Protein AF-A0A1H4QYL1-F1 (afdb_monomer_lite)

Foldseek 3Di:
DDPDPDPDQWAWDDDPAQWIWIGNNVDIDTDGPVQLVVQLVVLCCCLDPVNVVVCVPPPQWDWDAGDVNPDIDIDGPVRSVVVNVNSVVVVPPDPDD

Secondary structure (DSSP, 8-state):
----------EEEEETTTEEEEE-SS-EEEEEHHHHHHHHHHHHHHTSHHHHHHHHHTTSEEEEEETTTTEEEEEE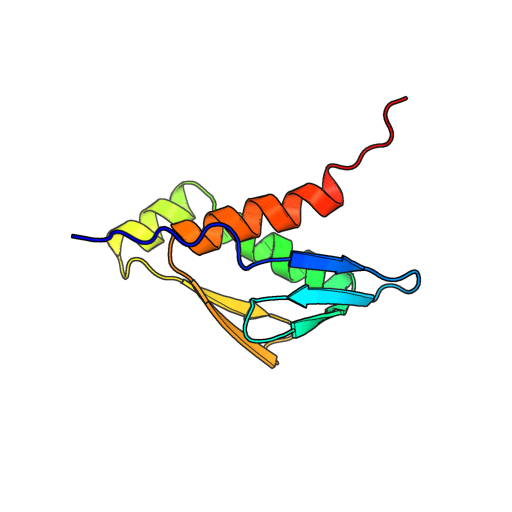HHHHHHHHHHHHHHH------

pLDDT: mean 83.38, std 17.35, range [29.06, 94.88]

Structure (mmCIF, N/CA/C/O backbone):
data_AF-A0A1H4QYL1-F1
#
_entry.id   AF-A0A1H4QYL1-F1
#
loop_
_atom_site.group_PDB
_atom_site.id
_atom_site.type_symbol
_atom_site.label_atom_id
_atom_site.label_alt_id
_atom_site.label_comp_id
_atom_site.label_asym_id
_atom_site.label_entity_id
_atom_site.label_seq_id
_atom_site.pdbx_PDB_ins_code
_atom_site.Cartn_x
_atom_site.Cartn_y
_atom_site.Cartn_z
_atom_site.occupancy
_atom_site.B_iso_or_equiv
_atom_site.auth_seq_id
_atom_site.auth_comp_id
_atom_site.auth_asym_id
_atom_site.auth_atom_id
_atom_site.pdbx_PDB_model_num
ATOM 1 N N . MET A 1 1 ? -14.274 -27.000 14.487 1.00 35.19 1 MET A N 1
ATOM 2 C CA . MET A 1 1 ? -14.153 -25.590 14.066 1.00 35.19 1 MET A CA 1
ATOM 3 C C . MET A 1 1 ? -12.717 -25.386 13.639 1.00 35.19 1 MET A C 1
ATOM 5 O O . MET A 1 1 ? -11.856 -25.235 14.492 1.00 35.19 1 MET A O 1
ATOM 9 N N . GLU A 1 2 ? -12.443 -25.490 12.345 1.00 31.25 2 GLU A N 1
ATOM 10 C CA . GLU A 1 2 ? -11.119 -25.174 11.813 1.00 31.25 2 GLU A CA 1
ATOM 11 C C . GLU A 1 2 ? -11.142 -23.709 11.396 1.00 31.25 2 GLU A C 1
ATOM 13 O O . GLU A 1 2 ? -11.706 -23.342 10.369 1.00 31.25 2 GLU A O 1
ATOM 18 N N . VAL A 1 3 ? -10.592 -22.850 12.250 1.00 41.72 3 VAL A N 1
ATOM 19 C CA . VAL A 1 3 ? -10.296 -21.471 11.869 1.00 41.72 3 VAL A CA 1
ATOM 20 C C . VAL A 1 3 ? -8.949 -21.514 11.156 1.00 41.72 3 VAL A C 1
ATOM 22 O O . VAL A 1 3 ? -7.895 -21.447 11.783 1.00 41.72 3 VAL A O 1
ATOM 25 N N . CYS A 1 4 ? -8.977 -21.697 9.836 1.00 29.06 4 CYS A N 1
ATOM 26 C CA . CYS A 1 4 ? -7.794 -21.525 9.001 1.00 29.06 4 CYS A CA 1
ATOM 27 C C . CYS A 1 4 ? -7.484 -20.031 8.878 1.00 29.06 4 CYS A C 1
ATOM 29 O O . CYS A 1 4 ? -8.076 -19.332 8.060 1.00 29.06 4 CYS A O 1
ATOM 31 N N . THR A 1 5 ? -6.533 -19.533 9.665 1.00 41.31 5 THR A N 1
ATOM 32 C CA . THR A 1 5 ? -5.922 -18.222 9.427 1.00 41.31 5 THR A CA 1
ATOM 33 C C . THR A 1 5 ? -4.818 -18.379 8.381 1.00 41.31 5 THR A C 1
ATOM 35 O O . THR A 1 5 ? -3.678 -18.731 8.684 1.00 41.31 5 THR A O 1
ATOM 38 N N . GLN A 1 6 ? -5.155 -18.160 7.109 1.00 41.09 6 GLN A N 1
ATOM 39 C CA . GLN A 1 6 ? -4.135 -18.034 6.068 1.00 41.09 6 GLN A CA 1
ATOM 40 C C . GLN A 1 6 ? -3.407 -16.697 6.247 1.00 41.09 6 GLN A C 1
ATOM 42 O O . GLN A 1 6 ? -3.986 -15.628 6.084 1.00 41.09 6 GLN A O 1
ATOM 47 N N . LYS A 1 7 ? -2.133 -16.776 6.639 1.00 50.84 7 LYS A N 1
ATOM 48 C CA . LYS A 1 7 ? -1.247 -15.635 6.888 1.00 50.84 7 LYS A CA 1
ATOM 49 C C . LYS A 1 7 ? -0.450 -15.300 5.614 1.00 50.84 7 LYS A C 1
ATOM 51 O O . LYS A 1 7 ? 0.310 -16.142 5.146 1.00 50.84 7 LYS A O 1
ATOM 56 N N . HIS A 1 8 ? -0.584 -14.056 5.151 1.00 60.00 8 HIS A N 1
ATOM 57 C CA . HIS A 1 8 ? 0.220 -13.321 4.156 1.00 60.00 8 HIS A CA 1
ATOM 58 C C . HIS A 1 8 ? 0.144 -13.769 2.690 1.00 60.00 8 HIS A C 1
ATOM 60 O O . HIS A 1 8 ? 0.949 -14.570 2.210 1.00 60.00 8 HIS A O 1
ATOM 66 N N . GLN A 1 9 ? -0.786 -13.165 1.943 1.00 73.50 9 GLN A N 1
ATOM 67 C CA . GLN A 1 9 ? -0.934 -13.370 0.496 1.00 73.50 9 GLN A CA 1
ATOM 68 C C . GLN A 1 9 ? -0.272 -12.259 -0.341 1.00 73.50 9 GLN A C 1
ATOM 70 O O . GLN A 1 9 ? -0.042 -12.442 -1.542 1.00 73.50 9 GLN A O 1
ATOM 75 N N . TYR A 1 10 ? 0.059 -11.120 0.279 1.00 86.81 10 TYR A N 1
ATOM 76 C CA . TYR A 1 10 ? 0.589 -9.951 -0.415 1.00 86.81 10 TYR A CA 1
ATOM 77 C C . TYR A 1 10 ? 2.112 -9.944 -0.471 1.00 86.81 10 TYR A C 1
ATOM 79 O O . TYR A 1 10 ? 2.808 -10.139 0.522 1.00 86.81 10 TYR A O 1
ATOM 87 N N . ARG A 1 11 ? 2.652 -9.717 -1.669 1.00 88.88 11 ARG A N 1
ATOM 88 C CA . ARG A 1 11 ? 4.095 -9.572 -1.890 1.00 88.88 11 ARG A CA 1
ATOM 89 C C . ARG A 1 11 ? 4.345 -8.405 -2.816 1.00 88.88 11 ARG A C 1
ATOM 91 O O . ARG A 1 11 ? 3.631 -8.242 -3.800 1.00 88.88 11 ARG A O 1
ATOM 98 N N . LEU A 1 12 ? 5.399 -7.646 -2.554 1.00 88.88 12 LEU A N 1
ATOM 99 C CA . LEU A 1 12 ? 5.860 -6.620 -3.474 1.00 88.88 12 LEU A CA 1
ATOM 100 C C . LEU A 1 12 ? 7.287 -6.930 -3.909 1.00 88.88 12 LEU A C 1
ATOM 102 O O . LEU A 1 12 ? 8.180 -7.096 -3.083 1.00 88.88 12 LEU A O 1
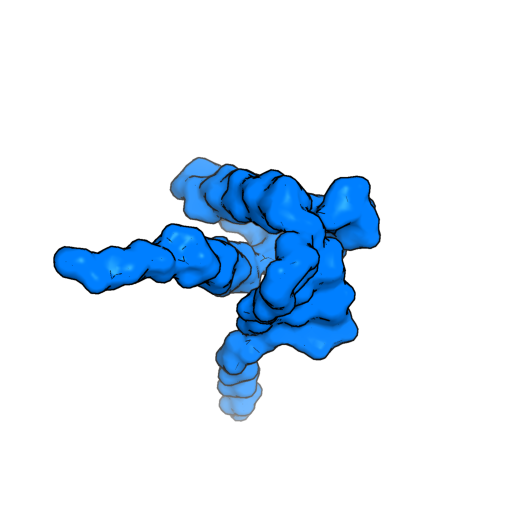ATOM 106 N N . SER A 1 13 ? 7.479 -7.068 -5.216 1.00 89.38 13 SER A N 1
ATOM 107 C CA . SER A 1 13 ? 8.781 -7.320 -5.826 1.00 89.38 13 SER A CA 1
ATOM 108 C C . SER A 1 13 ? 9.168 -6.162 -6.740 1.00 89.38 13 SER A C 1
ATOM 110 O O . SER A 1 13 ? 8.315 -5.416 -7.221 1.00 89.38 13 SER A O 1
ATOM 112 N N . TYR A 1 14 ? 10.465 -5.972 -6.960 1.00 85.56 14 TYR A N 1
ATOM 113 C CA . TYR A 1 14 ? 10.974 -4.945 -7.862 1.00 85.56 14 TYR A CA 1
ATOM 114 C C . TYR A 1 14 ? 12.137 -5.498 -8.685 1.00 85.56 14 TYR A C 1
ATOM 116 O O . TYR A 1 14 ? 12.918 -6.323 -8.213 1.00 85.56 14 TYR A O 1
ATOM 124 N N . SER A 1 15 ? 12.255 -5.044 -9.932 1.00 78.50 15 SER A N 1
ATOM 125 C CA . SER A 1 15 ? 13.397 -5.353 -10.802 1.00 78.50 15 SER A CA 1
ATOM 126 C C . SER A 1 15 ? 14.244 -4.102 -11.054 1.00 78.50 15 SER A C 1
ATOM 128 O O . SER A 1 15 ? 13.807 -2.983 -10.787 1.00 78.50 15 SER A O 1
ATOM 130 N N . LYS A 1 16 ? 15.462 -4.269 -11.595 1.00 67.75 16 LYS A N 1
ATOM 131 C CA . LYS A 1 16 ? 16.482 -3.209 -11.785 1.00 67.75 16 LYS A CA 1
ATOM 132 C C . LYS A 1 16 ? 16.058 -2.011 -12.674 1.00 67.75 16 LYS A C 1
ATOM 134 O O . LYS A 1 16 ? 16.894 -1.162 -12.965 1.00 67.75 16 LYS A O 1
ATOM 139 N N . ARG A 1 17 ? 14.799 -1.917 -13.125 1.00 63.09 17 ARG A N 1
ATOM 140 C CA . ARG A 1 17 ? 14.276 -0.845 -13.996 1.00 63.09 17 ARG A CA 1
ATOM 141 C C . ARG A 1 17 ? 12.883 -0.347 -13.585 1.00 63.09 17 ARG A C 1
ATOM 143 O O . ARG A 1 17 ? 11.934 -0.562 -14.330 1.00 63.09 17 ARG A O 1
ATOM 150 N N . ASN A 1 18 ? 12.756 0.331 -12.439 1.00 67.69 18 ASN A N 1
ATOM 151 C CA . ASN A 1 18 ? 11.542 1.075 -12.027 1.00 67.69 18 ASN A CA 1
ATOM 152 C C . ASN A 1 18 ? 10.211 0.308 -12.169 1.00 67.69 18 ASN A C 1
ATOM 154 O O . ASN A 1 18 ? 9.150 0.916 -12.318 1.00 67.69 18 ASN A O 1
ATOM 158 N N . ALA A 1 19 ? 10.284 -1.019 -12.142 1.00 82.62 19 ALA A N 1
ATOM 159 C CA . ALA A 1 19 ? 9.171 -1.914 -12.374 1.00 82.62 19 ALA A CA 1
ATOM 160 C C . ALA A 1 19 ? 8.917 -2.651 -11.070 1.00 82.62 19 ALA A C 1
ATOM 162 O O . ALA A 1 19 ? 9.722 -3.492 -10.653 1.00 82.62 19 ALA A O 1
ATOM 163 N N . TYR A 1 20 ? 7.816 -2.272 -10.435 1.00 91.88 20 TYR A N 1
ATOM 164 C CA . TYR A 1 20 ? 7.338 -2.823 -9.181 1.00 91.88 20 TYR A CA 1
ATOM 165 C C . TYR A 1 20 ? 6.147 -3.724 -9.474 1.00 91.88 20 TYR A C 1
ATOM 167 O O . TYR A 1 20 ? 5.302 -3.402 -10.306 1.00 91.88 20 TYR A O 1
ATOM 175 N N . GLN A 1 21 ? 6.079 -4.861 -8.798 1.00 92.62 21 GLN A N 1
ATOM 176 C CA . GLN A 1 21 ? 5.010 -5.831 -8.971 1.00 92.62 21 GLN A CA 1
ATOM 177 C C . GLN A 1 21 ? 4.359 -6.069 -7.619 1.00 92.62 21 GLN A C 1
ATOM 179 O O . GLN A 1 21 ? 4.984 -6.612 -6.709 1.00 92.62 21 GLN A O 1
ATOM 184 N N . LEU A 1 22 ? 3.105 -5.642 -7.491 1.00 92.25 22 LEU A N 1
ATOM 185 C CA . LEU A 1 22 ? 2.270 -5.943 -6.339 1.00 92.25 22 LEU A CA 1
ATOM 186 C C . LEU A 1 22 ? 1.508 -7.237 -6.624 1.00 92.25 22 LEU A C 1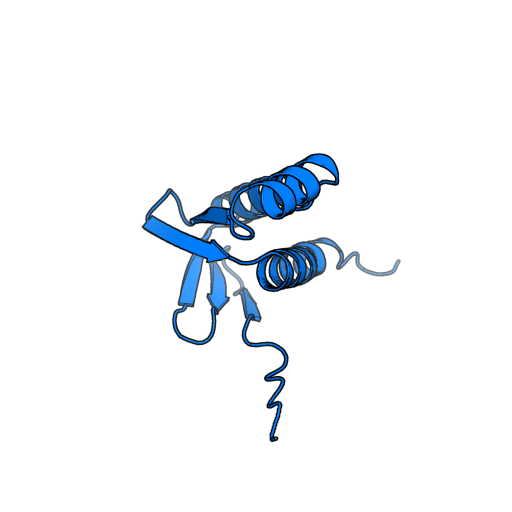
ATOM 188 O O . LEU A 1 22 ? 0.609 -7.275 -7.464 1.00 92.25 22 LEU A O 1
ATOM 192 N N . HIS A 1 23 ? 1.885 -8.300 -5.934 1.00 92.06 23 HIS A N 1
ATOM 193 C CA . HIS A 1 23 ? 1.227 -9.593 -5.990 1.00 92.06 23 HIS A CA 1
ATOM 194 C C . HIS A 1 23 ? 0.150 -9.646 -4.906 1.00 92.06 23 HIS A C 1
ATOM 196 O O . HIS A 1 23 ? 0.458 -9.569 -3.722 1.00 92.06 23 HIS A O 1
ATOM 202 N N . LEU A 1 24 ? -1.104 -9.801 -5.324 1.00 86.56 24 LEU A N 1
ATOM 203 C CA . LEU A 1 24 ? -2.298 -9.889 -4.476 1.00 86.56 24 LEU A CA 1
ATOM 204 C C . LEU A 1 24 ? -2.740 -11.345 -4.231 1.00 86.56 24 LEU A C 1
ATOM 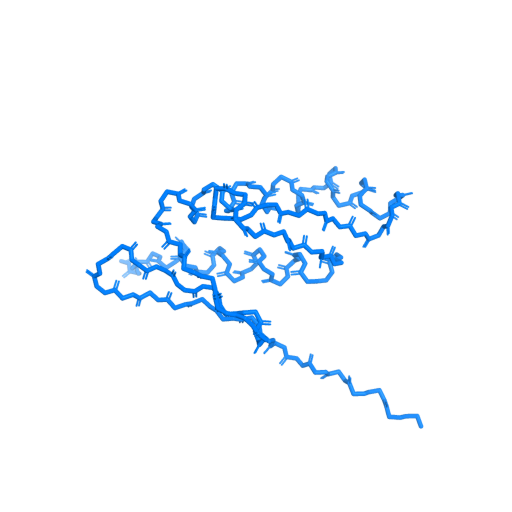206 O O . LEU A 1 24 ? -3.905 -11.619 -3.951 1.00 86.56 24 LEU A O 1
ATOM 210 N N . GLY A 1 25 ? -1.849 -12.309 -4.475 1.00 83.38 25 GLY A N 1
ATOM 211 C CA . GLY A 1 25 ? -2.151 -13.742 -4.465 1.00 83.38 25 GLY A CA 1
ATOM 212 C C . GLY A 1 25 ? -2.855 -14.262 -5.718 1.00 83.38 25 GLY A C 1
ATOM 213 O O . GLY A 1 25 ? -2.385 -15.210 -6.335 1.00 83.38 25 GLY A O 1
ATOM 214 N N . HIS A 1 26 ? -3.955 -13.627 -6.119 1.00 82.50 26 HIS A N 1
ATOM 215 C CA . HIS A 1 26 ? -4.753 -14.014 -7.292 1.00 82.50 26 HIS A CA 1
ATOM 216 C C . HIS A 1 26 ? -4.421 -13.189 -8.546 1.00 82.50 26 HIS A C 1
ATOM 218 O O . HIS A 1 26 ? -4.762 -13.569 -9.665 1.00 82.50 26 HIS A O 1
ATOM 224 N N . LYS A 1 27 ? -3.766 -12.038 -8.368 1.00 87.19 27 LYS A N 1
ATOM 225 C CA . LYS A 1 27 ? -3.429 -11.098 -9.439 1.00 87.19 27 LYS A CA 1
ATOM 226 C C . LYS A 1 27 ? -2.095 -10.427 -9.158 1.00 87.19 27 LYS A C 1
ATOM 228 O O . LYS A 1 27 ? -1.753 -10.174 -8.009 1.00 87.19 27 LYS A O 1
ATOM 233 N N . THR A 1 28 ? -1.357 -10.107 -10.215 1.00 90.88 28 THR A N 1
ATOM 234 C CA . THR A 1 28 ? -0.161 -9.264 -10.128 1.00 90.88 28 THR A CA 1
ATOM 235 C C . THR A 1 28 ? -0.425 -7.938 -10.828 1.00 90.88 28 THR A C 1
ATOM 237 O O . THR A 1 28 ? -0.866 -7.922 -11.976 1.00 90.88 28 THR A O 1
ATOM 240 N N . ILE A 1 29 ? -0.160 -6.833 -10.136 1.00 92.19 29 ILE A N 1
ATOM 241 C CA . ILE A 1 29 ? -0.291 -5.469 -10.646 1.00 92.19 29 ILE A CA 1
ATOM 242 C C . ILE A 1 29 ? 1.104 -4.912 -10.913 1.00 92.19 29 ILE A C 1
ATOM 244 O O . ILE A 1 29 ? 1.938 -4.868 -10.010 1.00 92.19 29 ILE A O 1
ATOM 248 N N . GLN A 1 30 ? 1.342 -4.466 -12.145 1.00 92.75 30 GLN A N 1
ATOM 249 C CA . GLN A 1 30 ? 2.559 -3.740 -12.499 1.00 92.75 30 GLN A CA 1
ATOM 250 C C . GLN A 1 30 ? 2.401 -2.269 -12.111 1.00 92.75 30 GLN A C 1
ATOM 252 O O . GLN A 1 30 ? 1.384 -1.647 -12.414 1.00 92.75 30 GLN A O 1
ATOM 257 N N . LEU A 1 31 ? 3.414 -1.723 -11.449 1.00 91.69 31 LEU A N 1
ATOM 258 C CA . LEU A 1 31 ? 3.471 -0.346 -10.988 1.00 91.69 31 LEU A CA 1
ATOM 259 C C . LEU A 1 31 ? 4.777 0.294 -11.446 1.00 91.69 31 LEU A C 1
ATOM 261 O O . LEU A 1 31 ? 5.863 -0.268 -11.283 1.00 91.69 31 LEU A O 1
ATOM 265 N N . THR A 1 32 ? 4.674 1.512 -11.966 1.00 92.19 32 THR A N 1
ATOM 266 C CA . THR A 1 32 ? 5.817 2.423 -12.036 1.00 92.19 32 THR A CA 1
ATOM 267 C C . THR A 1 32 ? 6.138 2.961 -10.642 1.00 92.19 32 THR A C 1
ATOM 269 O O . THR A 1 32 ? 5.304 2.914 -9.734 1.00 92.19 32 THR A O 1
ATOM 272 N N . PHE A 1 33 ? 7.329 3.535 -10.464 1.00 89.75 33 PHE A N 1
ATOM 273 C CA . PHE A 1 33 ? 7.694 4.173 -9.195 1.00 89.75 33 PHE A CA 1
ATOM 274 C C . PHE A 1 33 ? 6.694 5.262 -8.771 1.00 89.75 33 PHE A C 1
ATOM 276 O O . PHE A 1 33 ? 6.250 5.285 -7.626 1.00 89.75 33 PHE A O 1
ATOM 283 N N . CYS A 1 34 ? 6.271 6.127 -9.699 1.00 91.94 34 CYS A N 1
ATOM 284 C CA . CYS A 1 34 ? 5.299 7.185 -9.409 1.00 91.94 34 CYS A CA 1
ATOM 285 C C . CYS A 1 34 ? 3.934 6.616 -9.002 1.00 91.94 34 CYS A C 1
ATOM 287 O O . CYS A 1 34 ? 3.314 7.116 -8.065 1.00 91.94 34 CYS A O 1
ATOM 289 N N . GLN A 1 35 ? 3.479 5.549 -9.666 1.00 93.44 35 GLN A N 1
ATOM 290 C CA . GLN A 1 35 ? 2.237 4.867 -9.300 1.00 93.44 35 GLN A CA 1
ATOM 291 C C . GLN A 1 35 ? 2.342 4.207 -7.921 1.00 93.44 35 GLN A C 1
ATOM 293 O O . GLN A 1 35 ? 1.383 4.261 -7.154 1.00 93.44 35 GLN A O 1
ATOM 298 N N . LEU A 1 36 ? 3.500 3.635 -7.576 1.00 92.94 36 LEU A N 1
ATOM 299 C CA . LEU A 1 36 ? 3.761 3.096 -6.242 1.00 92.94 36 LEU A CA 1
ATOM 300 C C . LEU A 1 36 ? 3.737 4.199 -5.174 1.00 92.94 36 LEU A C 1
ATOM 302 O O . LEU A 1 36 ? 3.119 4.016 -4.129 1.00 92.94 36 LEU A O 1
ATOM 306 N N . LEU A 1 37 ? 4.350 5.357 -5.434 1.00 93.19 37 LEU A N 1
ATOM 307 C CA . LEU A 1 37 ? 4.309 6.505 -4.522 1.00 93.19 37 LEU A CA 1
ATOM 308 C C . LEU A 1 37 ? 2.883 7.037 -4.329 1.00 93.19 37 LEU A C 1
ATOM 310 O O . LEU A 1 37 ? 2.467 7.298 -3.200 1.00 93.19 37 LEU A O 1
ATOM 314 N N . ALA A 1 38 ? 2.118 7.166 -5.415 1.00 94.12 38 ALA A N 1
ATOM 315 C CA . ALA A 1 38 ? 0.717 7.569 -5.350 1.00 94.12 38 ALA A CA 1
ATOM 316 C C . ALA A 1 38 ? -0.123 6.551 -4.564 1.00 94.12 38 ALA A C 1
ATOM 318 O O . ALA A 1 38 ? -0.966 6.937 -3.756 1.00 94.12 38 ALA A O 1
ATOM 319 N N . PHE A 1 39 ? 0.132 5.256 -4.762 1.00 94.38 39 PHE A N 1
ATOM 320 C CA . PHE A 1 39 ? -0.524 4.190 -4.013 1.00 94.38 39 PHE A CA 1
ATOM 321 C C . PHE A 1 39 ? -0.175 4.245 -2.521 1.00 94.38 39 PHE A C 1
ATOM 323 O O . PHE A 1 39 ? -1.081 4.240 -1.692 1.00 94.38 39 PHE A O 1
ATOM 330 N N . ARG A 1 40 ? 1.108 4.420 -2.174 1.00 94.06 40 ARG A N 1
ATOM 331 C CA . ARG A 1 40 ? 1.565 4.626 -0.791 1.00 94.06 40 ARG A CA 1
ATOM 332 C C . ARG A 1 40 ? 0.842 5.787 -0.118 1.00 94.06 40 ARG A C 1
ATOM 334 O O . ARG A 1 40 ? 0.410 5.645 1.019 1.00 94.06 40 ARG A O 1
ATOM 341 N N . LYS A 1 41 ? 0.700 6.923 -0.809 1.00 94.88 41 LYS A N 1
ATOM 342 C CA . LYS A 1 41 ? -0.006 8.093 -0.272 1.00 94.88 41 LYS A CA 1
ATOM 343 C C . LYS A 1 41 ? -1.461 7.760 0.082 1.00 94.88 41 LYS A C 1
ATOM 345 O O . LYS A 1 41 ? -1.873 8.041 1.199 1.00 94.88 41 LYS A O 1
ATOM 350 N N . LYS A 1 42 ? -2.197 7.101 -0.820 1.00 94.69 42 LYS A N 1
ATOM 351 C CA . LYS A 1 42 ? -3.592 6.692 -0.565 1.00 94.69 42 LYS A CA 1
ATOM 352 C C . LYS A 1 42 ? -3.710 5.726 0.611 1.00 94.69 42 LYS A C 1
ATOM 354 O O . LYS A 1 42 ? -4.594 5.867 1.444 1.00 94.69 42 LYS A O 1
ATOM 359 N N . ILE A 1 43 ? -2.808 4.748 0.689 1.00 94.69 43 ILE A N 1
ATOM 360 C CA . ILE A 1 43 ? -2.797 3.782 1.792 1.00 94.69 43 ILE A CA 1
ATOM 361 C C . ILE A 1 43 ? -2.538 4.491 3.126 1.00 94.69 43 ILE A C 1
ATOM 363 O O . ILE A 1 43 ? -3.233 4.213 4.097 1.00 94.69 43 ILE A O 1
ATOM 367 N N . LEU A 1 44 ? -1.609 5.451 3.171 1.00 94.69 44 LEU A N 1
ATOM 368 C CA . LEU A 1 44 ? -1.344 6.265 4.364 1.00 94.69 44 LEU A CA 1
ATOM 369 C C . LEU A 1 44 ? -2.544 7.126 4.783 1.00 94.69 44 LEU A C 1
ATOM 371 O O . LEU A 1 44 ? -2.813 7.254 5.973 1.00 94.69 44 LEU A O 1
ATOM 375 N N . GLU A 1 45 ? -3.279 7.694 3.827 1.00 94.81 45 GLU A N 1
ATOM 376 C CA . GLU A 1 45 ? -4.497 8.465 4.109 1.00 94.81 45 GLU A CA 1
ATOM 377 C C . GLU A 1 45 ? -5.559 7.586 4.788 1.00 94.81 45 GLU A C 1
ATOM 379 O O . GLU A 1 45 ? -6.087 7.955 5.839 1.00 94.81 45 GLU A O 1
ATOM 384 N N . HIS A 1 46 ? -5.804 6.385 4.259 1.00 93.75 46 HIS A N 1
ATOM 385 C CA . HIS A 1 46 ? -6.789 5.453 4.815 1.00 93.75 46 HIS A CA 1
ATOM 386 C C . HIS A 1 46 ? -6.328 4.736 6.092 1.00 93.75 46 HIS A C 1
ATOM 388 O O . HIS A 1 46 ? -7.167 4.322 6.883 1.00 93.75 46 HIS A O 1
ATOM 394 N N . THR A 1 47 ? -5.018 4.606 6.319 1.00 94.38 47 THR A N 1
ATOM 395 C CA . THR A 1 47 ? -4.455 4.036 7.562 1.00 94.38 47 THR A CA 1
ATOM 396 C C . THR A 1 47 ? -4.183 5.075 8.648 1.00 94.38 47 THR A C 1
ATOM 398 O O . THR A 1 47 ? -3.719 4.724 9.732 1.00 94.38 47 THR A O 1
ATOM 401 N N . SER A 1 48 ? -4.478 6.351 8.390 1.00 94.56 48 SER A N 1
ATOM 402 C CA . SER A 1 48 ? -4.486 7.381 9.429 1.00 94.56 48 SER A CA 1
ATOM 403 C C . SER A 1 48 ? -5.562 7.088 10.479 1.00 94.56 48 SER A C 1
ATOM 405 O O . SER A 1 48 ? -6.536 6.397 10.191 1.00 94.56 48 SER A O 1
ATOM 407 N N . PHE A 1 49 ? -5.420 7.644 11.686 1.00 93.00 49 PHE A N 1
ATOM 408 C CA . PHE A 1 49 ? -6.402 7.451 12.761 1.00 93.00 49 PHE A CA 1
ATOM 409 C C . PHE A 1 49 ? -7.833 7.786 12.305 1.00 93.00 49 PHE A C 1
ATOM 411 O O . PHE A 1 49 ? -8.715 6.936 12.384 1.00 93.00 49 PHE A O 1
ATOM 418 N N . ASN A 1 50 ? -8.034 8.975 11.727 1.00 93.50 50 ASN A N 1
ATOM 419 C CA . ASN A 1 50 ? -9.339 9.394 11.209 1.00 93.50 50 ASN A CA 1
ATOM 420 C C . ASN A 1 50 ? -9.808 8.513 10.038 1.00 93.50 50 ASN A C 1
ATOM 422 O O . ASN A 1 50 ? -10.997 8.231 9.916 1.00 93.50 50 ASN A O 1
ATOM 426 N N . GLY A 1 51 ? -8.886 8.077 9.170 1.00 92.06 51 GLY A N 1
ATOM 427 C CA . GLY A 1 51 ? -9.202 7.190 8.049 1.00 92.06 51 GLY A CA 1
ATOM 428 C C . GLY A 1 51 ? -9.726 5.834 8.520 1.00 92.06 51 GLY A C 1
ATOM 429 O O . GLY A 1 51 ? -10.764 5.380 8.045 1.00 92.06 51 GLY A O 1
ATOM 430 N N . LEU A 1 52 ? -9.059 5.232 9.506 1.00 93.06 52 LEU A N 1
ATOM 431 C CA . LEU A 1 52 ? -9.475 3.970 10.113 1.00 93.06 52 LEU A CA 1
ATOM 432 C C . LEU A 1 52 ? -10.797 4.111 10.867 1.00 93.06 52 LEU A C 1
ATOM 434 O O . LEU A 1 52 ? -11.671 3.268 10.700 1.00 93.06 52 LEU A O 1
ATOM 438 N N . GLU A 1 53 ? -10.964 5.177 11.654 1.00 93.38 53 GLU A N 1
ATOM 439 C CA . GLU A 1 53 ? -12.216 5.458 12.363 1.00 93.38 53 GLU A CA 1
ATOM 440 C C . GLU A 1 53 ? -13.395 5.573 11.388 1.00 93.38 53 GLU A C 1
ATOM 442 O O . GLU A 1 53 ? -14.446 4.979 11.620 1.00 93.38 53 GLU A O 1
ATOM 447 N N . THR A 1 54 ? -13.202 6.263 10.261 1.00 92.50 54 THR A N 1
ATOM 448 C CA . THR A 1 54 ? -14.224 6.384 9.210 1.00 92.50 54 THR A CA 1
ATOM 449 C C . THR A 1 54 ? -14.576 5.014 8.628 1.00 92.50 54 THR A C 1
AT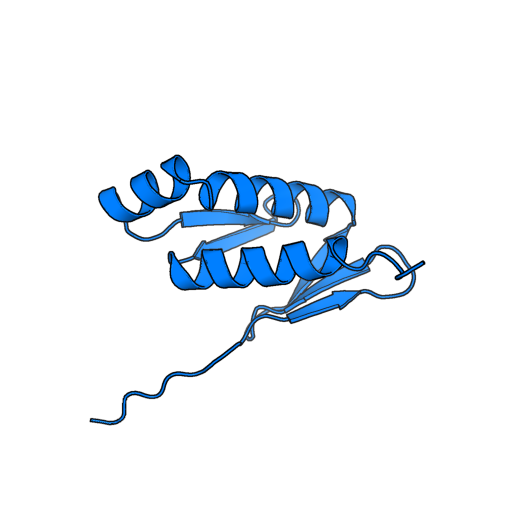OM 451 O O . THR A 1 54 ? -15.745 4.646 8.588 1.00 92.50 54 THR A O 1
ATOM 454 N N . ILE A 1 55 ? -13.573 4.213 8.250 1.00 91.88 55 ILE A N 1
ATOM 455 C CA . ILE A 1 55 ? -13.797 2.881 7.665 1.00 91.88 55 ILE A CA 1
ATOM 456 C C . ILE A 1 55 ? -14.546 1.966 8.640 1.00 91.88 55 ILE A C 1
ATOM 458 O O . ILE A 1 55 ? -15.468 1.271 8.228 1.00 91.88 55 ILE A O 1
ATOM 462 N N . ILE A 1 56 ? -14.163 1.959 9.919 1.00 90.44 56 ILE A N 1
ATOM 463 C CA . ILE A 1 56 ? -14.778 1.101 10.943 1.00 90.44 56 ILE A CA 1
ATOM 464 C C . ILE A 1 56 ? -16.231 1.514 11.219 1.00 90.44 56 ILE A C 1
ATOM 466 O O . ILE A 1 56 ? -17.083 0.652 11.428 1.00 90.44 56 ILE A O 1
ATOM 470 N N . ASN A 1 57 ? -16.521 2.817 11.221 1.00 90.75 57 ASN A N 1
ATOM 471 C CA . ASN A 1 57 ? -17.853 3.334 11.538 1.00 90.75 57 ASN A CA 1
ATOM 472 C C . ASN A 1 57 ? -18.834 3.300 10.356 1.00 90.75 57 ASN A C 1
ATOM 474 O O . ASN A 1 57 ? -20.042 3.331 10.585 1.00 90.75 57 ASN A O 1
ATOM 478 N N . GLU A 1 58 ? -18.338 3.262 9.120 1.00 89.94 58 GLU A N 1
ATOM 479 C CA . GLU A 1 58 ? -19.164 3.193 7.913 1.00 89.94 58 GLU A CA 1
ATOM 480 C C . GLU A 1 58 ? -19.346 1.736 7.460 1.00 89.94 58 GLU A C 1
ATOM 482 O O . GLU A 1 58 ? -20.192 1.007 7.977 1.00 89.94 58 GLU A O 1
ATOM 487 N N . ASP A 1 59 ? -18.537 1.301 6.495 1.00 82.38 59 ASP A N 1
ATOM 488 C CA . ASP A 1 59 ? -18.772 0.072 5.740 1.00 82.38 59 ASP A CA 1
ATOM 489 C C . ASP A 1 59 ? -17.792 -1.068 6.091 1.00 82.38 59 ASP A C 1
ATOM 491 O O . ASP A 1 59 ? -17.909 -2.175 5.573 1.00 82.38 59 ASP A O 1
ATOM 495 N N . ASN A 1 60 ? -16.826 -0.844 6.989 1.00 88.88 60 ASN A N 1
ATOM 496 C CA . ASN A 1 60 ? -15.734 -1.767 7.358 1.00 88.88 60 ASN A CA 1
ATOM 497 C C . ASN A 1 60 ? -14.783 -2.162 6.211 1.00 88.88 60 ASN A C 1
ATOM 499 O O . ASN A 1 60 ? -13.881 -2.986 6.397 1.00 88.88 60 ASN A O 1
ATOM 503 N N . PHE A 1 61 ? -14.939 -1.554 5.037 1.00 91.56 61 PHE A N 1
ATOM 504 C CA . PHE A 1 61 ? -14.067 -1.734 3.887 1.00 91.56 61 PHE A CA 1
ATOM 505 C C . PHE A 1 61 ? -13.753 -0.404 3.206 1.00 91.56 61 PHE A C 1
ATOM 507 O O . PHE A 1 61 ? -14.452 0.592 3.364 1.00 91.56 61 PHE A O 1
ATOM 514 N N . VAL A 1 62 ? -12.694 -0.402 2.404 1.00 93.25 62 VAL A N 1
ATOM 515 C CA . VAL A 1 62 ? -12.277 0.734 1.589 1.00 93.25 62 VAL A CA 1
ATOM 516 C C . VAL A 1 62 ? -12.025 0.306 0.151 1.00 93.25 62 VAL A C 1
ATOM 518 O O . VAL A 1 62 ? -11.510 -0.779 -0.128 1.00 93.25 62 VAL A O 1
ATOM 521 N N . LEU A 1 63 ? -12.373 1.196 -0.775 1.00 93.62 63 LEU A N 1
ATOM 522 C CA . LEU A 1 63 ? -12.110 1.047 -2.199 1.00 93.62 63 LEU A CA 1
ATOM 523 C C . LEU A 1 63 ? -10.895 1.884 -2.609 1.00 93.62 63 LEU A C 1
ATOM 525 O O . LEU A 1 63 ? -10.935 3.112 -2.564 1.00 93.62 63 LEU A O 1
ATOM 529 N N . ILE A 1 64 ? -9.819 1.233 -3.059 1.00 92.88 64 ILE A N 1
ATOM 530 C CA . ILE A 1 64 ? -8.576 1.914 -3.451 1.00 92.88 64 ILE A CA 1
ATOM 531 C C . ILE A 1 64 ? -8.248 1.660 -4.919 1.00 92.88 64 ILE A C 1
ATOM 533 O O . ILE A 1 64 ? -8.021 0.532 -5.356 1.00 92.88 64 ILE A O 1
ATOM 537 N N . PHE A 1 65 ? -8.159 2.749 -5.686 1.00 93.25 65 PHE A N 1
ATOM 538 C CA . PHE A 1 65 ? -7.692 2.710 -7.069 1.00 93.25 65 PHE A CA 1
ATOM 539 C C . PHE A 1 65 ? -6.165 2.682 -7.168 1.00 93.25 65 PHE A C 1
ATOM 541 O O . PHE A 1 65 ? -5.478 3.546 -6.608 1.00 93.25 65 PHE A O 1
ATOM 548 N N . VAL A 1 66 ? -5.655 1.772 -7.995 1.00 91.81 66 VAL A N 1
ATOM 549 C CA . VAL A 1 66 ? -4.229 1.482 -8.194 1.00 91.81 66 VAL A CA 1
ATOM 550 C C . VAL A 1 66 ? -3.874 1.542 -9.686 1.00 91.81 66 VAL A C 1
ATOM 552 O O . VAL A 1 66 ? -4.742 1.334 -10.536 1.00 91.81 66 VAL A O 1
ATOM 555 N N . ALA A 1 67 ? -2.607 1.849 -10.002 1.00 89.00 67 ALA A N 1
ATOM 556 C CA . ALA A 1 67 ? -2.071 1.943 -11.367 1.00 89.00 67 ALA A CA 1
ATOM 557 C C . ALA A 1 67 ? -2.933 2.836 -12.285 1.00 89.00 67 ALA A C 1
ATOM 559 O O . ALA A 1 67 ? -3.507 2.357 -13.256 1.00 89.00 67 ALA A O 1
ATOM 560 N N . ASP A 1 68 ? -3.087 4.119 -11.938 1.00 87.44 68 ASP A N 1
ATOM 561 C CA . ASP A 1 68 ? -3.884 5.099 -12.703 1.00 87.44 68 ASP A CA 1
ATOM 562 C C . ASP A 1 68 ? -5.353 4.700 -12.933 1.00 87.44 68 ASP A C 1
ATOM 564 O O . ASP A 1 68 ? -5.940 4.989 -13.971 1.00 87.44 68 ASP A O 1
ATOM 568 N N . ARG A 1 69 ? -5.969 4.074 -11.917 1.00 87.31 69 ARG A N 1
ATOM 569 C CA . ARG A 1 69 ? -7.358 3.564 -11.922 1.00 87.31 69 ARG A CA 1
ATOM 570 C C . ARG A 1 69 ? -7.587 2.335 -12.805 1.00 87.31 69 ARG A C 1
ATOM 572 O O . ARG A 1 69 ? -8.730 1.924 -12.965 1.00 87.31 69 ARG A O 1
ATOM 579 N N . ASN A 1 70 ? -6.530 1.686 -13.292 1.00 90.38 70 ASN A N 1
ATOM 580 C CA . ASN A 1 70 ? -6.657 0.416 -14.014 1.00 90.38 70 ASN A CA 1
ATOM 581 C C . ASN A 1 70 ? -7.092 -0.745 -13.109 1.00 90.38 70 ASN A C 1
ATOM 583 O O . ASN A 1 70 ? -7.580 -1.773 -13.588 1.00 90.38 70 ASN A O 1
ATOM 587 N N . HIS A 1 71 ? -6.896 -0.614 -11.796 1.00 91.69 71 HIS A N 1
ATOM 588 C CA . HIS A 1 71 ? -7.307 -1.613 -10.819 1.00 91.69 71 HIS A CA 1
ATOM 589 C C . HIS A 1 71 ? -8.028 -0.965 -9.641 1.00 91.69 71 HIS A C 1
ATOM 591 O O . HIS A 1 71 ? -7.646 0.115 -9.191 1.00 91.69 71 HIS A O 1
ATOM 597 N N . LEU A 1 72 ? -9.050 -1.657 -9.143 1.00 94.06 72 LEU A N 1
ATOM 598 C CA . LEU A 1 72 ? -9.817 -1.295 -7.960 1.00 94.06 72 LEU A CA 1
ATOM 599 C C . LEU A 1 72 ? -9.669 -2.420 -6.937 1.00 94.06 72 LEU A C 1
ATOM 601 O O . LEU A 1 72 ? -9.922 -3.579 -7.265 1.00 94.06 72 LEU A O 1
ATOM 605 N N . LEU A 1 73 ? -9.218 -2.075 -5.736 1.00 92.19 73 LEU A N 1
ATOM 606 C CA . LEU A 1 73 ? -9.078 -2.998 -4.616 1.00 92.19 73 LEU A CA 1
ATOM 607 C C . LEU A 1 73 ? -10.187 -2.727 -3.609 1.00 92.19 73 LEU A C 1
ATOM 609 O O . LEU A 1 73 ? -10.374 -1.577 -3.224 1.00 92.19 73 LEU A O 1
ATOM 613 N N . LEU A 1 74 ? -10.880 -3.780 -3.187 1.00 92.88 74 LEU A N 1
ATOM 614 C CA . LEU A 1 74 ? -11.764 -3.770 -2.028 1.00 92.88 74 LEU A CA 1
ATOM 615 C C . LEU A 1 74 ? -10.985 -4.373 -0.863 1.00 92.88 74 LEU A C 1
ATOM 617 O O . LEU A 1 74 ? -10.593 -5.536 -0.936 1.00 92.88 74 LEU A O 1
ATOM 621 N N . LEU A 1 75 ? -10.722 -3.573 0.163 1.00 92.00 75 LEU A N 1
ATOM 622 C CA . LEU A 1 75 ? -9.866 -3.950 1.283 1.00 92.00 75 LEU A CA 1
ATOM 623 C C . LEU A 1 75 ? -10.636 -3.789 2.585 1.00 92.00 75 LEU A C 1
ATOM 625 O O . LEU A 1 75 ? -11.204 -2.728 2.826 1.00 92.00 75 LEU A O 1
ATOM 629 N N . ASP A 1 76 ? -10.619 -4.811 3.432 1.00 92.00 76 ASP A N 1
ATOM 630 C CA . ASP A 1 76 ? -10.977 -4.626 4.837 1.00 92.00 76 ASP A CA 1
ATOM 631 C C . ASP A 1 76 ? -9.831 -3.939 5.603 1.00 92.00 76 ASP A C 1
ATOM 633 O O . ASP A 1 76 ? -8.727 -3.734 5.083 1.00 92.00 76 ASP A O 1
ATOM 637 N N . VAL A 1 77 ? -10.090 -3.590 6.862 1.00 91.69 77 VAL A N 1
ATOM 638 C CA . VAL A 1 77 ? -9.112 -2.926 7.734 1.00 91.69 77 VAL A CA 1
ATOM 639 C C . VAL A 1 77 ? -7.829 -3.749 7.904 1.00 91.69 77 VAL A C 1
ATOM 641 O O . VAL A 1 77 ? -6.736 -3.189 7.892 1.00 91.69 77 VAL A O 1
ATOM 644 N N . SER A 1 78 ? -7.931 -5.074 8.025 1.00 90.56 78 SER A N 1
ATOM 645 C CA . SER A 1 78 ? -6.762 -5.940 8.231 1.00 90.56 78 SER A CA 1
ATOM 646 C C . SER A 1 78 ? -5.879 -5.984 6.981 1.00 90.56 78 SER A C 1
ATOM 648 O O . SER A 1 78 ? -4.669 -5.781 7.070 1.00 90.56 78 SER A O 1
ATOM 650 N N . GLN A 1 79 ? -6.484 -6.158 5.805 1.00 91.44 79 GLN A N 1
ATOM 651 C CA . GLN A 1 79 ? -5.798 -6.143 4.513 1.00 91.44 79 GLN A CA 1
ATOM 652 C C . GLN A 1 79 ? -5.166 -4.781 4.211 1.00 91.44 79 GLN A C 1
ATOM 654 O O . GLN A 1 79 ? -4.078 -4.709 3.638 1.00 91.44 79 GLN A O 1
ATOM 659 N N . LEU A 1 80 ? -5.841 -3.694 4.591 1.00 92.94 80 LEU A N 1
ATOM 660 C CA . LEU A 1 80 ? -5.331 -2.337 4.444 1.00 92.94 80 LEU A CA 1
ATOM 661 C C . LEU A 1 80 ? -4.064 -2.116 5.286 1.00 92.94 80 LEU A C 1
ATOM 663 O O . LEU A 1 80 ? -3.088 -1.551 4.786 1.00 92.94 80 LEU A O 1
ATOM 667 N N . LEU A 1 81 ? -4.067 -2.571 6.543 1.00 93.06 81 LEU A N 1
ATOM 668 C CA . LEU A 1 81 ? -2.911 -2.473 7.436 1.00 93.06 81 LEU A CA 1
ATOM 669 C C . LEU A 1 81 ? -1.742 -3.335 6.944 1.00 93.06 81 LEU A C 1
ATOM 671 O O . LEU A 1 81 ? -0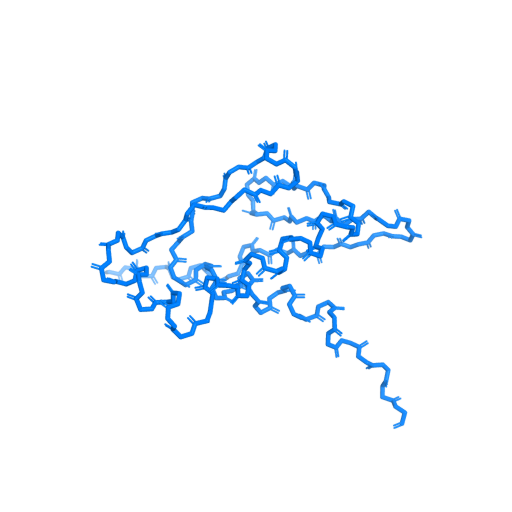.620 -2.836 6.873 1.00 93.06 81 LEU A O 1
ATOM 675 N N . GLU A 1 82 ? -2.006 -4.570 6.510 1.00 92.06 82 GLU A N 1
ATOM 676 C CA . GLU A 1 82 ? -0.985 -5.452 5.926 1.00 92.06 82 GLU A CA 1
ATOM 677 C C . GLU A 1 82 ? -0.336 -4.818 4.683 1.00 92.06 82 GLU A C 1
ATOM 679 O O . GLU A 1 82 ? 0.890 -4.800 4.540 1.00 92.06 82 GLU A O 1
ATOM 684 N N . LEU A 1 83 ? -1.143 -4.229 3.791 1.00 92.25 83 LEU A N 1
ATOM 685 C CA . LEU A 1 83 ? -0.628 -3.510 2.624 1.00 92.25 83 LEU A CA 1
ATOM 686 C C . LEU A 1 83 ? 0.200 -2.288 3.015 1.00 92.25 83 LEU A C 1
ATOM 688 O O . LEU A 1 83 ? 1.207 -2.011 2.363 1.00 92.25 83 LEU A O 1
ATOM 692 N N . ASN A 1 84 ? -0.195 -1.553 4.054 1.00 93.94 84 ASN A N 1
ATOM 693 C CA . ASN A 1 84 ? 0.586 -0.420 4.533 1.00 93.94 84 ASN A CA 1
ATOM 694 C C . ASN A 1 84 ? 1.964 -0.868 5.018 1.00 93.94 84 ASN A C 1
ATOM 696 O O . ASN A 1 84 ? 2.962 -0.317 4.560 1.00 93.94 84 ASN A O 1
ATOM 700 N N . GLU A 1 85 ? 2.036 -1.896 5.864 1.00 92.38 85 GLU A N 1
ATOM 701 C CA . GLU A 1 85 ? 3.307 -2.449 6.346 1.00 92.38 85 GLU A CA 1
ATOM 702 C C . GLU A 1 85 ? 4.209 -2.897 5.187 1.00 92.38 85 GLU A C 1
ATOM 704 O O . GLU A 1 85 ? 5.373 -2.491 5.116 1.00 92.38 85 GLU A O 1
ATOM 709 N N . LEU A 1 86 ? 3.653 -3.649 4.229 1.00 91.38 86 LEU A N 1
ATOM 710 C CA . LEU A 1 86 ? 4.368 -4.111 3.037 1.00 91.38 86 LEU A CA 1
ATOM 711 C C . LEU A 1 86 ? 4.895 -2.953 2.180 1.00 91.38 86 LEU A C 1
ATOM 713 O O . LEU A 1 86 ? 6.001 -3.010 1.643 1.00 91.38 86 LEU A O 1
ATOM 717 N N . ILE A 1 87 ? 4.103 -1.894 2.010 1.00 91.00 87 ILE A N 1
ATOM 718 C CA . ILE A 1 87 ? 4.529 -0.733 1.230 1.00 91.00 87 ILE A CA 1
ATOM 719 C C . ILE A 1 87 ? 5.617 0.025 1.984 1.00 91.00 87 ILE A C 1
ATOM 721 O O . ILE A 1 87 ? 6.623 0.380 1.373 1.00 91.00 87 ILE A O 1
ATOM 725 N N . GLN A 1 88 ? 5.455 0.263 3.291 1.00 90.50 88 GLN A N 1
ATOM 726 C CA . GLN A 1 88 ? 6.467 0.964 4.082 1.00 90.50 88 GLN A CA 1
ATOM 727 C C . GLN A 1 88 ? 7.797 0.207 4.090 1.00 90.50 88 GLN A C 1
ATOM 729 O O . GLN A 1 88 ? 8.839 0.847 3.964 1.00 90.50 88 GLN A O 1
ATOM 734 N N . SER A 1 89 ? 7.795 -1.131 4.147 1.00 88.00 89 SER A N 1
ATOM 735 C CA . SER A 1 89 ? 9.035 -1.919 4.204 1.00 88.00 89 SER A CA 1
ATOM 736 C C . SER A 1 89 ? 9.975 -1.674 3.015 1.00 88.00 89 SER A C 1
ATOM 738 O O . SER A 1 89 ? 11.186 -1.817 3.151 1.00 88.00 89 SER A O 1
ATOM 740 N N . ILE A 1 90 ? 9.445 -1.263 1.859 1.00 84.44 90 ILE A N 1
ATOM 741 C CA . ILE A 1 90 ? 10.239 -0.925 0.665 1.00 84.44 90 ILE A CA 1
ATOM 742 C C . ILE A 1 90 ? 11.002 0.391 0.848 1.00 84.44 90 ILE A C 1
ATOM 744 O O . ILE A 1 90 ? 12.097 0.550 0.314 1.00 84.44 90 ILE A O 1
ATOM 748 N N . PHE A 1 91 ? 10.429 1.340 1.589 1.00 82.88 91 PHE A N 1
ATOM 749 C CA . PHE A 1 91 ? 11.000 2.673 1.795 1.00 82.88 91 PHE A CA 1
ATOM 750 C C . PHE A 1 91 ? 11.806 2.782 3.094 1.00 82.88 91 PHE A C 1
ATOM 752 O O . PHE A 1 91 ? 12.643 3.670 3.211 1.00 82.88 91 PHE A O 1
ATOM 759 N N . THR A 1 92 ? 11.584 1.879 4.053 1.00 77.50 92 THR A N 1
ATOM 760 C CA . THR A 1 92 ? 12.279 1.865 5.352 1.00 77.50 92 THR A CA 1
ATOM 761 C C . THR A 1 92 ? 13.654 1.190 5.294 1.00 77.50 92 THR A C 1
ATOM 763 O O . THR A 1 92 ? 14.413 1.278 6.255 1.00 77.50 92 THR A O 1
ATOM 766 N N . SER A 1 93 ? 14.030 0.561 4.173 1.00 58.41 93 SER A N 1
ATOM 767 C CA . SER A 1 93 ? 15.390 0.045 3.957 1.00 58.41 93 SER A CA 1
ATOM 768 C C . SER A 1 93 ? 16.401 1.191 3.773 1.00 58.41 93 SER A C 1
ATOM 770 O O . SER A 1 93 ? 16.939 1.395 2.685 1.00 58.41 93 SER A O 1
ATOM 772 N N . SER A 1 94 ? 16.683 1.936 4.842 1.00 45.62 94 SER A N 1
ATOM 773 C CA . SER A 1 94 ? 17.919 2.708 4.950 1.00 45.62 94 SER A CA 1
ATOM 774 C C . SER A 1 94 ? 19.089 1.722 5.012 1.00 45.62 94 SER A C 1
ATOM 776 O O . SER A 1 94 ? 19.008 0.754 5.775 1.00 45.62 94 SER A O 1
ATOM 778 N N . PRO A 1 95 ? 20.191 1.929 4.267 1.00 45.56 95 PRO A N 1
ATOM 779 C CA . PRO A 1 95 ? 21.435 1.268 4.618 1.00 45.56 95 PRO A CA 1
ATOM 780 C C . PRO A 1 95 ? 21.789 1.716 6.038 1.00 45.56 95 PRO A C 1
ATOM 782 O O . PRO A 1 95 ? 21.750 2.907 6.354 1.00 45.56 95 PRO A O 1
ATOM 785 N N . VAL A 1 96 ? 22.052 0.746 6.905 1.00 38.72 96 VAL A N 1
ATOM 786 C CA . VAL A 1 96 ? 22.694 0.986 8.194 1.00 38.72 96 VAL A CA 1
ATOM 787 C C . VAL A 1 96 ? 24.079 1.556 7.877 1.00 38.72 96 VAL A C 1
ATOM 789 O O . VAL A 1 96 ? 24.867 0.882 7.211 1.00 38.72 96 VAL A O 1
ATOM 792 N N . ILE A 1 97 ? 24.324 2.808 8.270 1.00 35.00 97 ILE A N 1
ATOM 793 C CA . ILE A 1 97 ? 25.654 3.432 8.328 1.00 35.00 97 ILE A CA 1
ATOM 794 C C . ILE A 1 97 ? 26.056 3.460 9.797 1.00 35.00 97 ILE A C 1
ATOM 796 O O . ILE A 1 97 ? 25.192 3.869 10.608 1.00 35.00 97 ILE A O 1
#

Radius of gyration: 14.43 Å; chains: 1; bounding box: 45×35×28 Å

Sequence (97 aa):
MEVCTQKHQYRLSYSKRNAYQLHLGHKTIQLTFCQLLAFRKKILEHTSFNGLETIINEDNFVLIFVADRNHLLLLDVSQLLELNELIQSIFTSSPVI